Protein AF-A0A329MPU8-F1 (afdb_monomer)

Mean predicted aligned error: 10.67 Å

Radius of gyration: 15.72 Å; Cα contacts (8 Å, |Δi|>4): 122; chains: 1; bounding box: 36×35×54 Å

Sequence (103 aa):
MENEQHLNLEEEPEIIYIPDEEGNEEEFEVIARFEVEDGSDRKYMVLYPVEAEEEDELLAFRYEEDGDDLQLYTIDDEEEWNIVEETFNTLMAEMDGEEEEKA

InterPro domains:
  IPR009711 Uncharacterised protein family UPF0473 [MF_01448] (12-94)
  IPR009711 Uncharacterised protein family UPF0473 [PF06949] (21-93)
  IPR009711 Uncharacterised protein family UPF0473 [PTHR40066] (6-94)

Nearest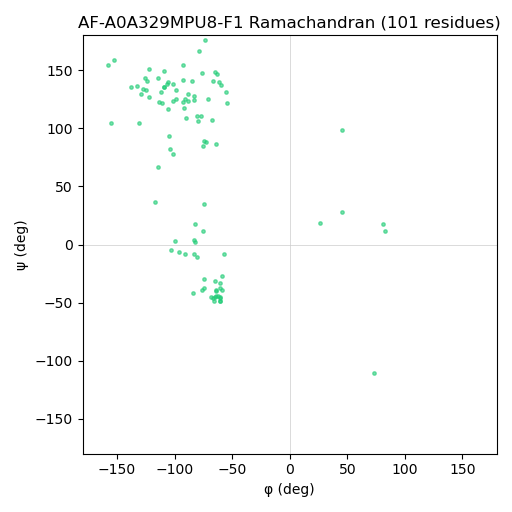 PDB structures (foldseek):
  2jtm-assembly1_A  TM=5.218E-01  e=1.949E+00  Saccharolobus solfataricus
  8a22-assembly1_Bz  TM=3.116E-01  e=3.435E+00  Polytomella magna
  1lc0-assembly1_A  TM=2.767E-01  e=8.037E+00  Rattus norvegicus

Organism: NCBI:txid450362

Structure (mmCIF, N/CA/C/O backbone):
data_AF-A0A329MPU8-F1
#
_entry.id   AF-A0A329MPU8-F1
#
loop_
_atom_site.group_PDB
_atom_site.id
_atom_site.type_symbol
_atom_site.label_atom_id
_atom_site.label_alt_id
_atom_site.label_comp_id
_atom_site.label_asym_id
_atom_site.label_entity_id
_atom_site.label_seq_id
_atom_site.pdbx_PDB_ins_code
_atom_site.Cartn_x
_atom_site.Cartn_y
_atom_site.Cartn_z
_atom_site.occupancy
_atom_site.B_iso_or_equiv
_atom_site.auth_seq_id
_atom_site.auth_comp_id
_atom_site.auth_asym_id
_atom_site.auth_atom_id
_atom_site.pdbx_PDB_model_num
ATOM 1 N N . MET A 1 1 ? -7.644 -22.556 -23.729 1.00 37.25 1 MET A N 1
ATOM 2 C CA . MET A 1 1 ? -6.316 -22.133 -23.259 1.00 37.25 1 MET A CA 1
ATOM 3 C C . MET A 1 1 ? -6.522 -21.913 -21.786 1.00 37.25 1 MET A C 1
ATOM 5 O O . MET A 1 1 ? -7.515 -21.284 -21.435 1.00 37.25 1 MET A O 1
ATOM 9 N N . GLU A 1 2 ? -5.801 -22.698 -20.997 1.00 36.34 2 GLU A N 1
ATOM 10 C CA . GLU A 1 2 ? -6.050 -22.886 -19.575 1.00 36.34 2 GLU A CA 1
ATOM 11 C C . GLU A 1 2 ? -5.869 -21.585 -18.802 1.00 36.34 2 GLU A C 1
ATOM 13 O O . GLU A 1 2 ? -5.126 -20.690 -19.188 1.00 36.34 2 GLU A O 1
ATOM 18 N N . ASN A 1 3 ? -6.691 -21.500 -17.771 1.00 42.59 3 ASN A N 1
ATOM 19 C CA . ASN A 1 3 ? -6.804 -20.442 -16.800 1.00 42.59 3 ASN A CA 1
ATOM 20 C C . ASN A 1 3 ? -5.660 -20.657 -15.801 1.00 42.59 3 ASN A C 1
ATOM 22 O O . ASN A 1 3 ? -5.715 -21.612 -15.029 1.00 42.59 3 ASN A O 1
ATOM 26 N N . GLU A 1 4 ? -4.623 -19.831 -15.855 1.00 42.62 4 GLU A N 1
ATOM 27 C CA . GLU A 1 4 ? -3.515 -19.847 -14.895 1.00 42.62 4 GLU A CA 1
ATOM 28 C C . GLU A 1 4 ? -3.554 -18.527 -14.122 1.00 42.62 4 GLU A C 1
ATOM 30 O O . GLU A 1 4 ? -2.698 -17.663 -14.263 1.00 42.62 4 GLU A O 1
ATOM 35 N N . GLN A 1 5 ? -4.619 -18.359 -13.331 1.00 42.09 5 GLN A N 1
ATOM 36 C CA . GLN A 1 5 ? -4.645 -17.431 -12.201 1.00 42.09 5 GLN A CA 1
ATOM 37 C C . GLN A 1 5 ? -3.600 -17.944 -11.200 1.00 42.09 5 GLN A C 1
ATOM 39 O O . GLN A 1 5 ? -3.896 -18.789 -10.352 1.00 42.09 5 GLN A O 1
ATOM 44 N N . HIS A 1 6 ? -2.349 -17.529 -11.391 1.00 36.88 6 HIS A N 1
ATOM 45 C CA . HIS A 1 6 ? -1.232 -17.883 -10.528 1.00 36.88 6 HIS A CA 1
ATOM 46 C C . HIS A 1 6 ? -1.355 -17.053 -9.247 1.00 36.88 6 HIS A C 1
ATOM 48 O O . HIS A 1 6 ? -0.802 -15.968 -9.128 1.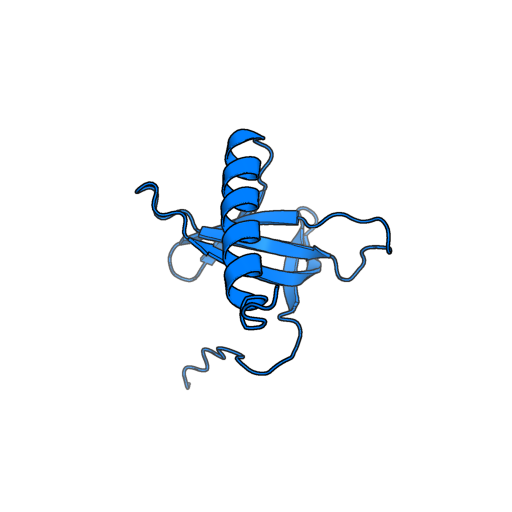00 36.88 6 HIS A O 1
ATOM 54 N N . LEU A 1 7 ? -2.145 -17.544 -8.293 1.00 39.00 7 LEU A N 1
ATOM 55 C CA . LEU A 1 7 ? -2.057 -17.095 -6.907 1.00 39.00 7 LEU A CA 1
ATOM 56 C C . LEU A 1 7 ? -0.760 -17.681 -6.334 1.00 39.00 7 LEU A C 1
ATOM 58 O O . LEU A 1 7 ? -0.760 -18.801 -5.822 1.00 39.00 7 LEU A O 1
ATOM 62 N N . ASN A 1 8 ? 0.345 -16.952 -6.507 1.00 40.72 8 ASN A N 1
ATOM 63 C CA . ASN A 1 8 ? 1.646 -17.276 -5.928 1.00 40.72 8 ASN A CA 1
ATOM 64 C C . ASN A 1 8 ? 1.545 -17.099 -4.404 1.00 40.72 8 ASN A C 1
ATOM 66 O O . ASN A 1 8 ? 1.424 -15.989 -3.898 1.00 40.72 8 ASN A O 1
ATOM 70 N N . LEU A 1 9 ? 1.520 -18.216 -3.679 1.00 41.94 9 LEU A N 1
ATOM 71 C CA . LEU A 1 9 ? 1.442 -18.295 -2.215 1.00 41.94 9 LEU A CA 1
ATOM 72 C C . LEU A 1 9 ? 2.705 -18.973 -1.650 1.00 41.94 9 LEU A C 1
ATOM 74 O O . LEU A 1 9 ? 2.637 -19.755 -0.704 1.00 41.94 9 LEU A O 1
ATOM 78 N N . GLU A 1 10 ? 3.861 -18.705 -2.257 1.00 38.94 10 GLU A N 1
ATOM 79 C CA . GLU A 1 10 ? 5.161 -19.251 -1.859 1.00 38.94 10 GLU A CA 1
ATOM 80 C C . GLU A 1 10 ? 6.158 -18.091 -1.771 1.00 38.94 10 GLU A C 1
ATOM 82 O O . GLU A 1 10 ? 6.519 -17.583 -2.816 1.00 38.94 10 GLU A O 1
ATOM 87 N N . GLU A 1 11 ? 6.506 -17.653 -0.550 1.00 46.88 11 GLU A N 1
ATOM 88 C CA . GLU A 1 11 ? 7.713 -16.930 -0.056 1.00 46.88 11 GLU A CA 1
ATOM 89 C C . GLU A 1 11 ? 8.570 -16.029 -0.995 1.00 46.88 11 GLU A C 1
ATOM 91 O O . GLU A 1 11 ? 9.710 -15.697 -0.665 1.00 46.88 11 GLU A O 1
ATOM 96 N N . GLU A 1 12 ? 8.055 -15.595 -2.138 1.00 54.19 12 GLU A N 1
ATOM 97 C CA . GLU A 1 12 ? 8.700 -14.737 -3.125 1.00 54.19 12 GLU A CA 1
ATOM 98 C C . GLU A 1 12 ? 8.027 -13.357 -3.079 1.00 54.19 12 GLU A C 1
ATOM 100 O O . GLU A 1 12 ? 6.795 -13.298 -3.022 1.00 54.19 12 GLU A O 1
ATOM 105 N N . PRO A 1 13 ? 8.796 -12.252 -3.092 1.00 62.06 13 PRO A N 1
ATOM 106 C CA . PRO A 1 13 ? 8.214 -10.917 -3.171 1.00 62.06 13 PRO A CA 1
ATOM 107 C C . PRO A 1 13 ? 7.296 -10.826 -4.399 1.00 62.06 13 PRO A C 1
ATOM 109 O O . PRO A 1 13 ? 7.726 -11.100 -5.523 1.00 62.06 13 PRO A O 1
ATOM 112 N N . GLU A 1 14 ? 6.015 -10.497 -4.192 1.00 78.12 14 GLU A N 1
ATOM 113 C CA . GLU A 1 14 ? 5.038 -10.353 -5.278 1.00 78.12 14 GLU A CA 1
ATOM 114 C C . GLU A 1 14 ? 5.334 -9.030 -5.999 1.00 78.12 14 GLU A C 1
ATOM 116 O O . GLU A 1 14 ? 4.830 -7.980 -5.620 1.00 78.12 14 GLU A O 1
ATOM 121 N N . ILE A 1 15 ? 6.209 -9.066 -7.011 1.00 82.62 15 ILE A N 1
ATOM 122 C CA . ILE A 1 15 ? 6.528 -7.891 -7.830 1.00 82.62 15 ILE A CA 1
ATOM 123 C C . ILE A 1 15 ? 5.468 -7.728 -8.922 1.00 82.62 15 ILE A C 1
ATOM 125 O O . ILE A 1 15 ? 5.238 -8.632 -9.730 1.00 82.62 15 ILE A O 1
ATOM 129 N N . ILE A 1 16 ? 4.847 -6.554 -8.962 1.00 81.81 16 ILE A N 1
ATOM 130 C CA . ILE A 1 16 ? 3.916 -6.124 -9.999 1.00 81.81 16 ILE A CA 1
ATOM 131 C C . ILE A 1 16 ? 4.550 -5.039 -10.870 1.00 81.81 16 ILE A C 1
ATOM 133 O O . ILE A 1 16 ? 5.367 -4.242 -10.413 1.00 81.81 16 ILE A O 1
ATOM 137 N N . TYR A 1 17 ? 4.145 -5.014 -12.138 1.00 83.50 17 TYR A N 1
ATOM 138 C CA . TYR A 1 17 ? 4.588 -4.033 -13.124 1.00 83.50 17 TYR A CA 1
ATOM 139 C C . TYR A 1 17 ? 3.456 -3.045 -13.366 1.00 83.50 17 TYR A C 1
ATOM 141 O O . TYR A 1 17 ? 2.382 -3.438 -13.833 1.00 83.50 17 TYR A O 1
ATOM 149 N N . ILE A 1 18 ? 3.682 -1.776 -13.037 1.00 81.88 18 ILE A N 1
ATOM 150 C CA . ILE A 1 18 ? 2.681 -0.720 -13.190 1.00 81.88 18 ILE A CA 1
ATOM 151 C C . ILE A 1 18 ? 3.183 0.256 -14.256 1.00 81.88 18 ILE A C 1
ATOM 153 O O . ILE A 1 18 ? 4.283 0.787 -14.113 1.00 81.88 18 ILE A O 1
ATOM 157 N N . PRO A 1 19 ? 2.420 0.494 -15.338 1.00 79.12 19 PRO A N 1
ATOM 158 C CA . PRO A 1 19 ? 2.783 1.510 -16.310 1.00 79.12 19 PRO A CA 1
ATOM 159 C C . PRO A 1 19 ? 2.580 2.909 -15.713 1.00 79.12 19 PRO A C 1
ATOM 161 O O . PRO A 1 19 ? 1.477 3.238 -15.271 1.00 79.12 19 PRO A O 1
ATOM 164 N N . ASP A 1 20 ? 3.624 3.733 -15.739 1.00 77.62 20 ASP A N 1
ATOM 165 C CA . ASP A 1 20 ? 3.559 5.139 -15.336 1.00 77.62 20 ASP A CA 1
ATOM 166 C C . ASP A 1 20 ? 2.821 6.007 -16.388 1.00 77.62 20 ASP A C 1
ATOM 168 O O . ASP A 1 20 ? 2.430 5.537 -17.464 1.00 77.62 20 ASP A O 1
ATOM 172 N N . GLU A 1 21 ? 2.629 7.299 -16.103 1.00 72.06 21 GLU A N 1
ATOM 173 C CA . GLU A 1 21 ? 2.045 8.274 -17.036 1.00 72.06 21 GLU A CA 1
ATOM 174 C C . GLU A 1 21 ? 2.827 8.420 -18.361 1.00 72.06 21 GLU A C 1
ATOM 176 O O . GLU A 1 21 ? 2.239 8.768 -19.392 1.00 72.06 21 GLU A O 1
ATOM 181 N N . GLU A 1 22 ? 4.134 8.147 -18.373 1.00 74.69 22 GLU A N 1
ATOM 182 C CA . GLU A 1 22 ? 4.972 8.100 -19.576 1.00 74.69 22 GLU A CA 1
ATOM 183 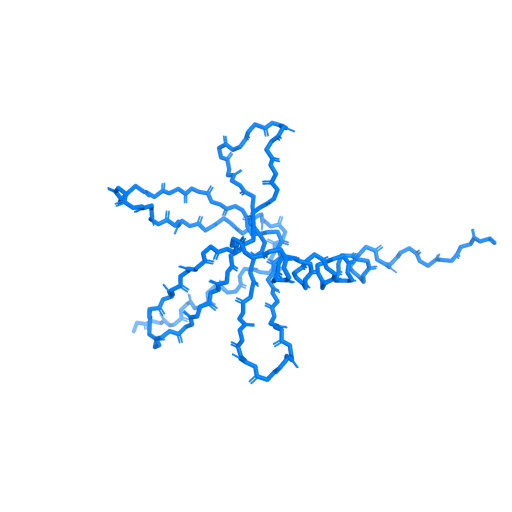C C . GLU A 1 22 ? 4.894 6.748 -20.318 1.00 74.69 22 GLU A C 1
ATOM 185 O O . GLU A 1 22 ? 5.361 6.637 -21.459 1.00 74.69 22 GLU A O 1
ATOM 190 N N . GLY A 1 23 ? 4.236 5.745 -19.727 1.00 72.88 23 GLY A N 1
ATOM 191 C CA . GLY A 1 23 ? 4.074 4.400 -20.275 1.00 72.88 23 GLY A CA 1
ATOM 192 C C . GLY A 1 23 ? 5.282 3.490 -20.052 1.00 72.88 23 GLY A C 1
ATOM 193 O O . GLY A 1 23 ? 5.411 2.491 -20.766 1.00 72.88 23 GLY A O 1
ATOM 194 N N . ASN A 1 24 ? 6.169 3.833 -19.114 1.00 79.69 24 ASN A N 1
ATOM 195 C CA . ASN A 1 24 ? 7.242 2.943 -18.681 1.00 79.69 24 ASN A CA 1
ATOM 196 C C . ASN A 1 24 ? 6.717 1.996 -17.604 1.00 79.69 24 ASN A C 1
ATOM 198 O O . ASN A 1 24 ? 5.929 2.394 -16.755 1.00 79.69 24 ASN A O 1
ATOM 202 N N . GLU A 1 25 ? 7.145 0.739 -17.651 1.00 81.25 25 GLU A N 1
ATOM 203 C CA . GLU A 1 25 ? 6.798 -0.253 -16.636 1.00 81.25 25 GLU A CA 1
ATOM 204 C C . GLU A 1 25 ? 7.724 -0.058 -15.430 1.00 81.25 25 GLU A C 1
ATOM 206 O O . GLU A 1 25 ? 8.921 -0.323 -15.536 1.00 81.25 25 GLU A O 1
ATOM 211 N N . GLU A 1 26 ? 7.177 0.414 -14.310 1.00 83.88 26 GLU A N 1
ATOM 212 C CA . GLU A 1 26 ? 7.881 0.462 -13.027 1.00 83.88 26 GLU A CA 1
ATOM 213 C C . GLU A 1 26 ? 7.594 -0.801 -12.205 1.00 83.88 26 GLU A C 1
ATOM 215 O O . GLU A 1 26 ? 6.478 -1.334 -12.206 1.00 83.88 26 GLU A O 1
ATOM 220 N N . GLU A 1 27 ? 8.628 -1.288 -11.519 1.00 87.25 27 GLU A N 1
ATOM 221 C CA . GLU A 1 27 ? 8.594 -2.499 -10.699 1.00 87.25 27 GLU A CA 1
ATOM 222 C C . GLU A 1 27 ? 8.264 -2.149 -9.245 1.00 87.25 27 GLU A C 1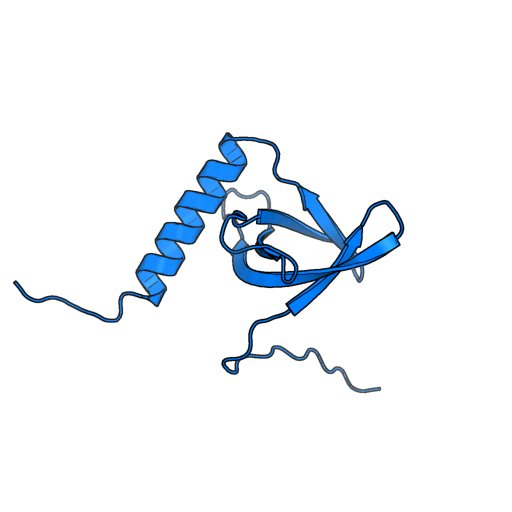
ATOM 224 O O . GLU A 1 27 ? 8.994 -1.398 -8.593 1.00 87.25 27 GLU A O 1
ATOM 229 N N . PHE A 1 28 ? 7.192 -2.737 -8.715 1.00 86.06 28 PHE A N 1
ATOM 230 C CA . PHE A 1 28 ? 6.748 -2.543 -7.336 1.00 86.06 28 PHE A CA 1
ATOM 231 C C . PHE A 1 28 ? 6.566 -3.875 -6.624 1.00 86.06 28 PHE A C 1
ATOM 233 O O . PHE A 1 28 ? 5.912 -4.772 -7.140 1.00 86.06 28 PHE A O 1
ATOM 240 N N . GLU A 1 29 ? 7.081 -3.990 -5.410 1.00 86.25 29 GLU A N 1
ATOM 241 C CA . GLU A 1 29 ? 6.887 -5.138 -4.534 1.00 86.25 29 GLU A CA 1
ATOM 242 C C . GLU A 1 29 ? 5.620 -4.966 -3.691 1.00 86.25 29 GLU A C 1
ATOM 244 O O . GLU A 1 29 ? 5.474 -3.985 -2.965 1.00 86.25 29 GLU A O 1
ATOM 249 N N . VAL A 1 30 ? 4.695 -5.922 -3.763 1.00 85.69 30 VAL A N 1
ATOM 250 C CA . VAL A 1 30 ? 3.481 -5.946 -2.944 1.00 85.69 30 VAL A CA 1
ATOM 251 C C . VAL A 1 30 ? 3.836 -6.405 -1.535 1.00 85.69 30 VAL A C 1
ATOM 253 O O . VAL A 1 30 ? 4.130 -7.576 -1.297 1.00 85.69 30 VAL A O 1
ATOM 256 N N . ILE A 1 31 ? 3.742 -5.478 -0.584 1.00 84.94 31 ILE A N 1
ATOM 257 C CA . ILE A 1 31 ? 3.953 -5.750 0.840 1.00 84.94 31 ILE A CA 1
ATOM 258 C C . ILE A 1 31 ? 2.668 -6.289 1.471 1.00 84.94 31 ILE A C 1
ATOM 260 O O . ILE A 1 31 ? 2.700 -7.232 2.258 1.00 84.94 31 ILE A O 1
ATOM 264 N N . ALA A 1 32 ? 1.522 -5.701 1.120 1.00 82.44 32 ALA A N 1
ATOM 265 C CA . ALA A 1 32 ? 0.218 -6.145 1.599 1.00 82.44 32 ALA A CA 1
ATOM 266 C C . ALA A 1 32 ? -0.914 -5.702 0.668 1.00 82.44 32 ALA A C 1
ATOM 268 O O . ALA A 1 32 ? -0.827 -4.679 -0.006 1.00 82.44 32 ALA A O 1
ATOM 269 N N . ARG A 1 33 ? -2.028 -6.439 0.687 1.00 84.31 33 ARG A N 1
ATOM 270 C CA . ARG A 1 33 ? -3.274 -6.072 0.001 1.00 84.31 33 ARG A CA 1
ATOM 271 C C . ARG A 1 33 ? -4.470 -6.360 0.895 1.00 84.31 33 ARG A C 1
ATOM 273 O O . ARG A 1 33 ? -4.536 -7.427 1.502 1.00 84.31 33 ARG A O 1
ATOM 280 N N . PHE A 1 34 ? -5.410 -5.428 0.966 1.00 85.00 34 PHE A N 1
ATOM 281 C CA . PHE A 1 34 ? -6.609 -5.558 1.788 1.00 85.00 34 PHE A CA 1
ATOM 282 C C . PHE A 1 34 ? -7.774 -4.749 1.219 1.00 85.00 34 PHE A C 1
ATOM 284 O O . PHE A 1 34 ? -7.602 -3.823 0.432 1.00 85.00 34 PHE A O 1
ATOM 291 N N . GLU A 1 35 ? -8.985 -5.119 1.607 1.00 82.56 35 GLU A N 1
ATOM 292 C CA . GLU A 1 35 ? -10.218 -4.414 1.264 1.00 82.56 35 GLU A CA 1
ATOM 293 C C . GLU A 1 35 ? -10.743 -3.679 2.496 1.00 82.56 35 GLU A C 1
ATOM 295 O O . GLU A 1 35 ? -10.696 -4.210 3.605 1.00 82.56 35 GLU A O 1
ATOM 300 N N . VAL A 1 36 ? -11.217 -2.444 2.322 1.00 72.94 36 VAL A N 1
ATOM 301 C CA . VAL A 1 36 ? -11.782 -1.678 3.438 1.00 72.94 36 VAL A CA 1
ATOM 302 C C . VAL A 1 36 ? -13.286 -1.927 3.505 1.00 72.94 36 VAL A C 1
ATOM 304 O O . VAL A 1 36 ? -14.040 -1.556 2.603 1.00 72.94 36 VAL A O 1
ATOM 307 N N . GLU A 1 37 ? -13.737 -2.510 4.616 1.00 67.38 37 GLU A N 1
ATOM 308 C CA . GLU A 1 37 ? -15.142 -2.845 4.894 1.00 67.38 37 GLU A CA 1
ATOM 309 C C . GLU A 1 37 ? -16.023 -1.619 5.255 1.00 67.38 37 GLU A C 1
ATOM 311 O O . GLU A 1 37 ? -16.959 -1.720 6.046 1.00 67.38 37 GLU A O 1
ATOM 316 N N . ASP A 1 38 ? -15.781 -0.442 4.666 1.00 65.19 38 ASP A N 1
ATOM 317 C CA . ASP A 1 38 ? -16.603 0.771 4.880 1.00 65.19 38 ASP A CA 1
ATOM 318 C C . ASP A 1 38 ? -17.873 0.796 3.990 1.00 65.19 38 ASP A C 1
ATOM 320 O O . ASP A 1 38 ? -18.652 1.746 3.972 1.00 65.19 38 ASP A O 1
ATOM 324 N N . GLY A 1 39 ? -18.115 -0.275 3.223 1.00 60.62 39 GLY A N 1
ATOM 325 C CA . GLY A 1 39 ? -19.235 -0.383 2.278 1.00 60.62 39 GLY A CA 1
ATOM 326 C C . GLY A 1 39 ? -18.978 0.269 0.916 1.00 60.62 39 GLY A C 1
ATOM 327 O O . GLY A 1 39 ? -19.912 0.421 0.130 1.00 60.62 39 GLY A O 1
ATOM 328 N N . SER A 1 40 ? -17.726 0.648 0.644 1.00 64.25 40 SER A N 1
ATOM 329 C CA . SER A 1 40 ? -17.300 1.237 -0.630 1.00 64.25 40 SER A CA 1
ATOM 330 C C . SER A 1 40 ? -16.622 0.242 -1.587 1.00 64.25 40 SER A C 1
ATOM 332 O O . SER A 1 40 ? -16.175 0.680 -2.640 1.00 64.25 40 SER A O 1
ATOM 334 N N . ASP A 1 41 ? -16.523 -1.054 -1.241 1.00 68.62 41 ASP A N 1
ATOM 335 C CA . ASP A 1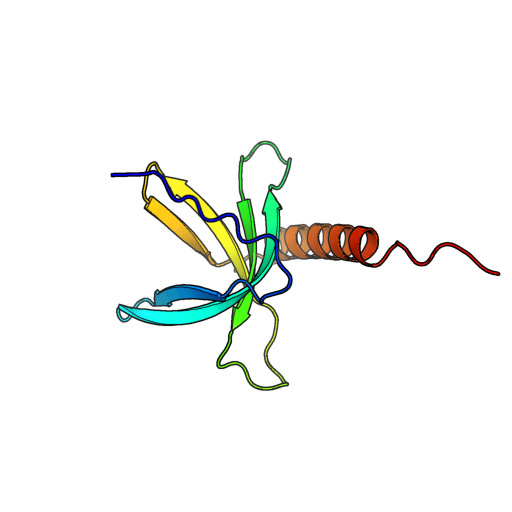 41 ? -15.820 -2.103 -2.021 1.00 68.62 41 ASP A CA 1
ATOM 336 C C . ASP A 1 41 ? -14.426 -1.653 -2.529 1.00 68.62 41 ASP A C 1
ATOM 338 O O . ASP A 1 41 ? -13.936 -2.100 -3.567 1.00 68.62 41 ASP A O 1
ATOM 342 N N . ARG A 1 42 ? -13.779 -0.730 -1.800 1.00 78.44 42 ARG A N 1
ATOM 343 C CA . ARG A 1 42 ? -12.483 -0.160 -2.174 1.00 78.44 42 ARG A CA 1
ATOM 344 C C . ARG A 1 42 ? -11.389 -1.101 -1.717 1.00 78.44 42 ARG A C 1
ATOM 346 O O . ARG A 1 42 ? -11.320 -1.460 -0.538 1.00 78.44 42 ARG A O 1
ATOM 353 N N . LYS A 1 43 ? -10.517 -1.458 -2.648 1.00 85.19 43 LYS A N 1
ATOM 354 C CA . LYS A 1 43 ? -9.374 -2.318 -2.382 1.00 85.19 43 LYS A CA 1
ATOM 355 C C . LYS A 1 43 ? -8.108 -1.483 -2.365 1.00 85.19 43 LYS A C 1
ATOM 357 O O . LYS A 1 43 ? -7.946 -0.573 -3.173 1.00 85.19 43 LYS A O 1
ATOM 362 N N . TYR A 1 44 ? -7.229 -1.794 -1.433 1.00 86.88 44 TYR A N 1
ATOM 363 C C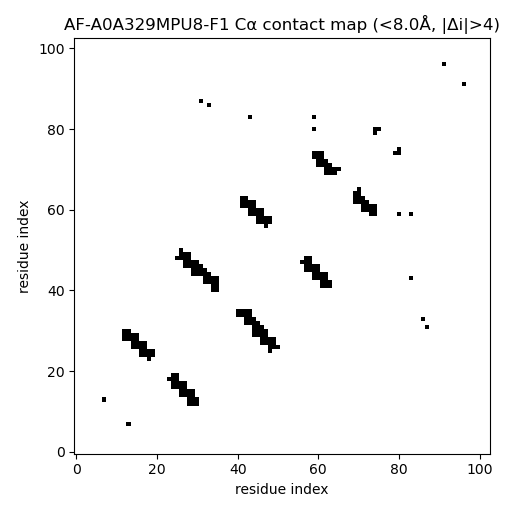A . TYR A 1 44 ? -5.996 -1.075 -1.173 1.00 86.88 44 TYR A CA 1
ATOM 364 C C . TYR A 1 44 ? -4.828 -2.056 -1.229 1.00 86.88 44 TYR A C 1
ATOM 366 O O . TYR A 1 44 ? -4.941 -3.219 -0.830 1.00 86.88 44 TYR A O 1
ATOM 374 N N . MET A 1 45 ? -3.706 -1.594 -1.761 1.00 86.50 45 MET A N 1
ATOM 375 C CA . MET A 1 45 ? -2.448 -2.324 -1.787 1.00 86.50 45 MET A CA 1
ATOM 376 C C . MET A 1 45 ? -1.320 -1.412 -1.330 1.00 86.50 45 MET A C 1
ATOM 378 O O . MET A 1 45 ? -1.253 -0.249 -1.722 1.00 86.50 45 MET A O 1
ATOM 382 N N . VAL A 1 46 ? -0.456 -1.954 -0.483 1.00 86.12 46 VAL A N 1
ATOM 383 C CA . VAL A 1 46 ? 0.775 -1.322 -0.027 1.00 86.12 46 VAL A CA 1
ATOM 384 C C . VAL A 1 46 ? 1.912 -1.936 -0.823 1.00 86.12 46 VAL A C 1
ATOM 386 O O . VAL A 1 46 ? 2.081 -3.157 -0.845 1.00 86.12 46 VAL A O 1
ATOM 389 N N . LEU A 1 47 ? 2.657 -1.070 -1.486 1.00 85.69 47 LEU A N 1
ATOM 390 C CA . LEU A 1 47 ? 3.711 -1.373 -2.427 1.00 85.69 47 LEU A CA 1
ATOM 391 C C . LEU A 1 47 ? 5.019 -0.730 -1.968 1.00 85.69 47 LEU A C 1
ATOM 393 O O . LEU A 1 47 ? 5.016 0.340 -1.359 1.00 85.69 47 LEU A O 1
ATOM 397 N N . TYR A 1 48 ? 6.138 -1.345 -2.316 1.00 85.94 48 TYR A N 1
ATOM 398 C CA . TYR A 1 48 ? 7.465 -0.763 -2.173 1.00 85.94 48 TYR A CA 1
ATOM 399 C C . TYR A 1 48 ? 8.141 -0.721 -3.547 1.00 85.94 48 TYR A C 1
ATOM 401 O O . TYR A 1 48 ? 8.168 -1.750 -4.222 1.00 85.94 48 TYR A O 1
ATOM 409 N N . PRO A 1 49 ? 8.646 0.431 -4.019 1.00 85.62 49 PRO A N 1
ATOM 410 C CA . PRO A 1 49 ? 9.333 0.480 -5.306 1.00 85.62 49 PRO A CA 1
ATOM 411 C C . PRO A 1 49 ? 10.552 -0.451 -5.291 1.00 85.62 49 PRO A C 1
ATOM 413 O O . PRO A 1 49 ? 11.303 -0.492 -4.324 1.00 85.62 49 PRO A O 1
ATOM 416 N N . VAL A 1 50 ? 10.790 -1.208 -6.359 1.00 82.88 50 VAL A N 1
ATOM 417 C CA . VAL A 1 50 ? 11.994 -2.061 -6.428 1.00 82.88 50 VAL A CA 1
ATOM 418 C C . VAL A 1 50 ? 13.245 -1.215 -6.678 1.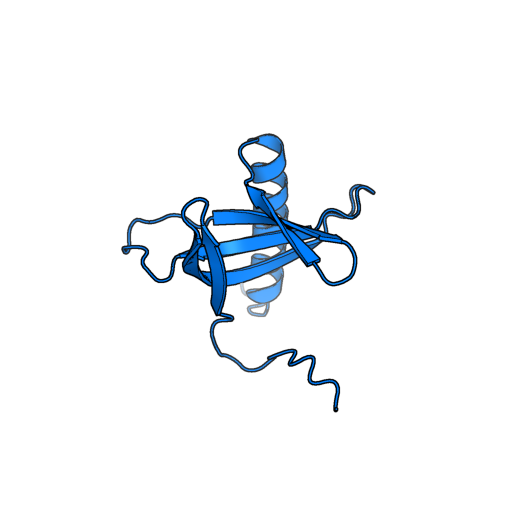00 82.88 50 VAL A C 1
ATOM 420 O O . VAL A 1 50 ? 14.334 -1.557 -6.221 1.00 82.88 50 VAL A O 1
ATOM 423 N N . GLU A 1 51 ? 13.091 -0.086 -7.375 1.00 78.62 51 GLU A N 1
ATOM 424 C CA . GLU A 1 51 ? 14.161 0.897 -7.581 1.00 78.62 51 GLU A CA 1
ATOM 425 C C . GLU A 1 51 ? 14.341 1.870 -6.402 1.00 78.62 51 GLU A C 1
ATOM 427 O O . GLU A 1 51 ? 15.198 2.751 -6.480 1.00 78.62 51 GLU A O 1
ATOM 432 N N . ALA A 1 52 ? 13.577 1.718 -5.313 1.00 71.56 52 ALA A N 1
ATOM 433 C CA . ALA A 1 52 ? 13.716 2.574 -4.140 1.00 71.56 52 ALA A CA 1
ATOM 434 C C . ALA A 1 52 ? 15.071 2.369 -3.436 1.00 71.56 52 ALA A C 1
ATOM 436 O O . ALA A 1 52 ? 15.586 1.255 -3.303 1.00 71.56 52 ALA A O 1
ATOM 437 N N . GLU A 1 53 ? 15.661 3.466 -2.972 1.00 72.31 53 GLU A N 1
ATOM 438 C CA . GLU A 1 53 ? 16.829 3.474 -2.100 1.00 72.31 53 GLU A CA 1
ATOM 439 C C . GLU A 1 53 ? 16.406 3.179 -0.643 1.00 72.31 53 GLU A C 1
ATOM 441 O O . GLU A 1 53 ? 15.231 3.242 -0.287 1.00 72.31 53 GLU A O 1
ATOM 446 N N . GLU A 1 54 ? 17.360 2.879 0.253 1.00 58.62 54 GLU A N 1
ATOM 447 C CA . GLU A 1 54 ? 17.077 2.542 1.672 1.00 58.62 54 GLU A CA 1
ATOM 448 C C . GLU A 1 54 ? 16.300 3.634 2.453 1.00 58.62 54 GLU A C 1
ATOM 450 O O . GLU A 1 54 ? 15.912 3.407 3.599 1.00 58.62 54 GLU A O 1
ATOM 455 N N . GLU A 1 55 ? 16.100 4.820 1.871 1.00 63.91 55 GLU A N 1
ATOM 456 C CA . GLU A 1 55 ? 15.370 5.949 2.462 1.00 63.91 55 GLU A CA 1
ATOM 457 C C . GLU A 1 55 ? 13.948 6.132 1.905 1.00 63.91 55 GLU A C 1
ATOM 459 O O . GLU A 1 55 ? 13.226 6.999 2.396 1.00 63.91 55 GLU A O 1
ATOM 464 N N . ASP A 1 56 ? 13.539 5.352 0.904 1.00 73.81 56 ASP A N 1
ATOM 465 C CA . ASP A 1 56 ? 12.215 5.480 0.299 1.00 73.81 56 ASP A CA 1
ATOM 466 C C . ASP A 1 56 ? 11.109 4.873 1.173 1.00 73.81 56 ASP A C 1
ATOM 468 O O . ASP A 1 56 ? 11.300 3.902 1.912 1.00 73.81 56 ASP A O 1
ATOM 472 N N . GLU A 1 57 ? 9.928 5.479 1.089 1.00 76.31 57 GLU A N 1
ATOM 473 C CA . GLU A 1 57 ? 8.762 5.147 1.904 1.00 76.31 57 GLU A CA 1
ATOM 474 C C . GLU A 1 57 ? 7.861 4.120 1.195 1.00 76.31 57 GLU A C 1
ATOM 476 O O . GLU A 1 57 ? 7.836 4.018 -0.033 1.00 76.31 57 GLU A O 1
ATOM 481 N N . LEU A 1 58 ? 7.090 3.354 1.977 1.00 82.69 58 LEU A N 1
ATOM 482 C CA . LEU A 1 58 ? 6.024 2.510 1.431 1.00 82.69 58 LEU A CA 1
ATOM 483 C C . LEU A 1 58 ? 4.982 3.390 0.733 1.00 82.69 58 LEU A C 1
ATOM 485 O O . LEU A 1 58 ? 4.601 4.436 1.254 1.00 82.69 58 LEU A O 1
ATOM 489 N N . LEU A 1 59 ? 4.477 2.936 -0.409 1.00 85.44 59 LEU A N 1
ATOM 490 C CA . LEU A 1 59 ? 3.431 3.607 -1.173 1.00 85.44 59 LEU A CA 1
ATOM 491 C C . LEU A 1 59 ? 2.134 2.816 -1.069 1.00 85.44 59 LEU A C 1
ATOM 493 O O . LEU A 1 59 ? 2.127 1.602 -1.240 1.00 85.44 59 LEU A O 1
ATOM 497 N N . ALA A 1 60 ? 1.014 3.491 -0.844 1.00 85.62 60 ALA A N 1
ATOM 498 C CA . ALA A 1 60 ? -0.294 2.853 -0.858 1.00 85.62 60 ALA A CA 1
ATOM 499 C C . ALA A 1 60 ? -1.121 3.330 -2.048 1.00 85.62 60 ALA A C 1
ATOM 501 O O . ALA A 1 60 ? -1.266 4.528 -2.296 1.00 85.62 60 ALA A O 1
ATOM 502 N N . PHE A 1 61 ? -1.697 2.367 -2.759 1.00 86.81 61 PHE A N 1
ATOM 503 C CA . PHE A 1 61 ? -2.557 2.594 -3.907 1.00 86.81 61 PHE A CA 1
ATOM 504 C C . PHE A 1 61 ? -3.905 1.927 -3.691 1.00 86.81 61 PHE A C 1
ATOM 506 O O . PHE A 1 61 ? -4.003 0.801 -3.200 1.00 86.81 61 PHE A O 1
ATOM 513 N N . ARG A 1 62 ? -4.965 2.612 -4.106 1.00 86.94 62 ARG A N 1
ATOM 514 C CA . ARG A 1 62 ? -6.293 2.022 -4.213 1.00 86.94 62 ARG A CA 1
ATOM 515 C C . ARG A 1 62 ? -6.434 1.396 -5.592 1.00 86.94 62 ARG A C 1
ATOM 517 O O . ARG A 1 62 ? -6.203 2.073 -6.588 1.00 86.94 62 ARG A O 1
ATOM 524 N N . TYR A 1 63 ? -6.864 0.146 -5.666 1.00 83.50 63 TYR A N 1
ATOM 525 C CA . TYR A 1 63 ? -7.166 -0.512 -6.931 1.00 83.50 63 TYR A CA 1
ATOM 526 C C . TYR A 1 63 ? -8.652 -0.841 -7.055 1.00 83.50 63 TYR A C 1
ATOM 528 O O . TYR A 1 63 ? -9.319 -1.19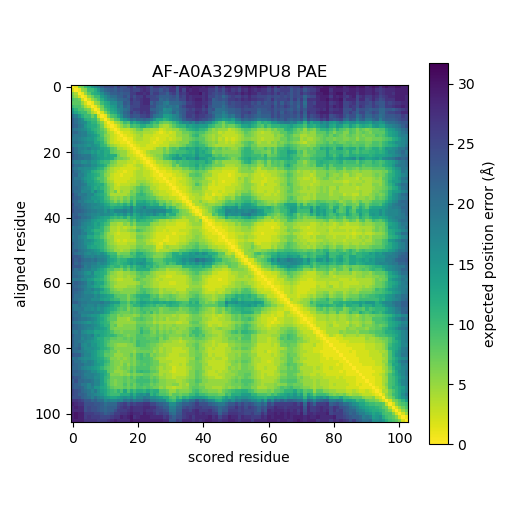5 -6.082 1.00 83.50 63 TYR A O 1
ATOM 536 N N . GLU A 1 64 ? -9.173 -0.714 -8.270 1.00 82.19 64 GLU A N 1
ATOM 537 C CA . GLU A 1 64 ? -10.530 -1.103 -8.640 1.00 82.19 64 GLU A CA 1
ATOM 538 C C . GLU A 1 64 ? -10.454 -2.065 -9.830 1.00 82.19 64 GLU A C 1
ATOM 540 O O . GLU A 1 64 ? -9.726 -1.825 -10.794 1.00 82.19 64 GLU A O 1
ATOM 545 N N . GLU A 1 65 ? -11.185 -3.176 -9.752 1.00 74.81 65 GLU A N 1
ATOM 546 C CA . GLU A 1 65 ? -11.330 -4.115 -10.867 1.00 74.81 65 GLU A CA 1
ATOM 547 C C . GLU A 1 65 ? -12.545 -3.700 -11.706 1.00 74.81 65 GLU A C 1
ATOM 549 O O . GLU A 1 65 ? -13.689 -3.857 -11.273 1.00 74.81 65 GLU A O 1
ATOM 554 N N . ASP A 1 66 ? -12.305 -3.185 -12.913 1.00 74.75 66 ASP A N 1
ATOM 555 C CA . ASP A 1 66 ? -13.341 -2.900 -13.910 1.00 74.75 66 ASP A CA 1
ATOM 556 C C . ASP A 1 66 ? -13.307 -3.989 -14.995 1.00 74.75 66 ASP A C 1
ATOM 558 O O . ASP A 1 66 ? -12.702 -3.863 -16.057 1.00 74.75 66 ASP A O 1
ATOM 562 N N . GLY A 1 67 ? -13.943 -5.127 -14.705 1.00 75.81 67 GLY A N 1
ATOM 563 C CA . GLY A 1 67 ? -13.983 -6.265 -15.627 1.00 75.81 67 GLY A CA 1
ATOM 564 C C . GLY A 1 67 ? -12.646 -7.007 -15.718 1.00 75.81 67 GLY A C 1
ATOM 565 O O . GLY A 1 67 ? -12.287 -7.712 -14.782 1.00 75.81 67 GLY A O 1
ATOM 566 N N . ASP A 1 68 ? -11.968 -6.902 -16.864 1.00 70.81 68 ASP A N 1
ATOM 567 C CA . ASP A 1 68 ? -10.619 -7.453 -17.093 1.00 70.81 68 ASP A CA 1
ATOM 568 C C . ASP A 1 68 ? -9.519 -6.390 -16.875 1.00 70.81 68 ASP A C 1
ATOM 570 O O . ASP A 1 68 ? -8.332 -6.714 -16.916 1.00 70.81 68 ASP A O 1
ATOM 574 N N . ASP A 1 69 ? -9.900 -5.128 -16.654 1.00 67.56 69 ASP A N 1
ATOM 575 C CA . ASP A 1 69 ? -8.982 -4.012 -16.453 1.00 67.56 69 ASP A CA 1
ATOM 576 C C . ASP A 1 69 ? -8.820 -3.712 -14.953 1.00 67.56 69 ASP A C 1
ATOM 578 O O . ASP A 1 69 ? -9.793 -3.589 -14.206 1.00 67.56 69 ASP A O 1
ATOM 582 N N . LEU A 1 70 ? -7.572 -3.557 -14.509 1.00 69.69 70 LEU A N 1
ATOM 583 C CA . LEU A 1 70 ? -7.236 -3.099 -13.162 1.00 69.69 70 LEU A CA 1
ATOM 584 C C . LEU A 1 70 ? -6.912 -1.602 -13.225 1.00 69.69 70 LEU A C 1
ATOM 586 O O . LEU A 1 70 ? -6.080 -1.172 -14.025 1.00 69.69 70 LEU A O 1
ATOM 590 N N . GLN A 1 71 ? -7.592 -0.792 -12.419 1.00 80.31 71 GLN A N 1
ATOM 591 C CA . GLN A 1 71 ? -7.361 0.649 -12.329 1.00 80.31 71 GLN A CA 1
ATOM 592 C C . GLN A 1 71 ? -6.744 0.985 -10.978 1.00 80.31 71 GLN A C 1
ATOM 594 O O . GLN A 1 71 ? -7.334 0.695 -9.941 1.00 80.31 71 GLN A O 1
ATOM 599 N N . LEU A 1 72 ? -5.562 1.597 -11.002 1.00 81.31 72 LEU A N 1
ATOM 600 C CA . LEU A 1 72 ? -4.823 2.023 -9.817 1.00 81.31 72 LEU A CA 1
ATOM 601 C C . LEU A 1 72 ? -5.000 3.526 -9.605 1.00 81.31 72 LEU A C 1
ATOM 603 O O . LEU A 1 72 ? -4.948 4.312 -10.550 1.00 81.31 72 LEU A O 1
ATOM 607 N N . TYR A 1 73 ? -5.198 3.916 -8.352 1.00 83.88 73 TYR A N 1
ATOM 608 C CA . TYR A 1 73 ? -5.391 5.289 -7.911 1.00 83.88 73 TYR A CA 1
ATOM 609 C C . TYR A 1 73 ? -4.430 5.583 -6.761 1.00 83.88 73 TYR A C 1
ATOM 611 O O . TYR A 1 73 ? -4.373 4.827 -5.788 1.00 83.88 73 TYR A O 1
ATOM 619 N N . THR A 1 74 ? -3.688 6.685 -6.868 1.00 83.50 74 THR A N 1
ATOM 620 C CA . THR A 1 74 ? -2.858 7.199 -5.774 1.00 83.50 74 THR A CA 1
ATOM 621 C C . THR A 1 74 ? -3.733 7.640 -4.608 1.00 83.50 74 THR A C 1
ATOM 623 O O . THR A 1 74 ? -4.867 8.095 -4.794 1.00 83.50 74 THR A O 1
ATOM 626 N N . ILE A 1 75 ? -3.201 7.502 -3.395 1.00 83.81 75 ILE A N 1
ATOM 627 C CA . ILE A 1 75 ? -3.847 7.976 -2.175 1.00 83.81 75 ILE A CA 1
ATOM 628 C C . ILE A 1 75 ? -3.125 9.243 -1.730 1.00 83.81 75 ILE A C 1
ATOM 630 O O . ILE A 1 75 ? -2.119 9.189 -1.033 1.00 83.81 75 ILE A O 1
ATOM 634 N N . ASP A 1 76 ? -3.640 10.389 -2.158 1.00 77.25 76 ASP A N 1
ATOM 635 C CA . ASP A 1 76 ? -3.123 11.705 -1.762 1.00 77.25 76 ASP A CA 1
ATOM 636 C C . ASP A 1 76 ? -3.826 12.264 -0.508 1.00 77.25 76 ASP A C 1
ATOM 638 O O . ASP A 1 76 ? -3.438 13.306 0.024 1.00 77.25 76 ASP A O 1
ATOM 642 N N . ASP A 1 77 ? -4.894 11.604 -0.052 1.00 84.50 77 ASP A N 1
ATOM 643 C CA . ASP A 1 77 ? -5.704 12.043 1.080 1.00 84.50 77 ASP A CA 1
ATOM 644 C C . ASP A 1 77 ? -5.192 11.449 2.404 1.00 84.50 77 ASP A C 1
ATOM 646 O O . ASP A 1 77 ? -5.076 10.230 2.550 1.00 84.50 77 ASP A O 1
ATOM 650 N N . GLU A 1 78 ? -4.907 12.313 3.386 1.00 85.25 78 GLU A N 1
ATOM 651 C CA . GLU A 1 78 ? -4.418 11.897 4.709 1.00 85.25 78 GLU A CA 1
ATOM 652 C C . GLU A 1 78 ? -5.419 10.989 5.448 1.00 85.25 78 GLU A C 1
ATOM 654 O O . GLU A 1 78 ? -5.001 10.112 6.201 1.00 85.25 78 GLU A O 1
ATOM 659 N N . GLU A 1 79 ? -6.732 11.174 5.277 1.00 85.50 79 GLU A N 1
ATOM 660 C CA . GLU A 1 79 ? -7.750 10.335 5.924 1.00 85.50 79 GLU A CA 1
ATOM 661 C C . GLU A 1 79 ? -7.724 8.916 5.348 1.00 85.50 79 GLU A C 1
ATOM 663 O O . GLU A 1 79 ? -7.696 7.948 6.109 1.00 85.50 79 GLU A O 1
ATOM 668 N N . GLU A 1 80 ? -7.648 8.783 4.019 1.00 82.44 80 GLU A N 1
ATOM 669 C CA . GLU A 1 80 ? -7.499 7.474 3.370 1.00 82.44 80 GLU A CA 1
ATOM 670 C C . GLU A 1 80 ? -6.170 6.808 3.745 1.00 82.44 80 GLU A C 1
ATOM 672 O O . GLU A 1 80 ? -6.153 5.607 4.022 1.00 82.44 80 GLU A O 1
ATOM 677 N N . TRP A 1 81 ? -5.079 7.576 3.839 1.00 85.19 81 TRP A N 1
ATOM 678 C CA . TRP A 1 81 ? -3.790 7.051 4.293 1.00 85.19 81 TRP A CA 1
ATOM 679 C C . TRP A 1 81 ? -3.861 6.487 5.713 1.00 85.19 81 TRP A C 1
ATOM 681 O O . TRP A 1 81 ? -3.403 5.374 5.954 1.00 85.19 81 TRP A O 1
ATOM 691 N N . ASN A 1 82 ? -4.487 7.210 6.648 1.00 86.81 82 ASN A N 1
ATOM 692 C CA . ASN A 1 82 ? -4.650 6.738 8.025 1.00 86.81 82 ASN A CA 1
ATOM 693 C C . ASN A 1 82 ? -5.422 5.411 8.089 1.00 86.81 82 ASN A C 1
ATOM 695 O O . ASN A 1 82 ? -5.055 4.531 8.862 1.00 86.81 82 ASN A O 1
ATOM 699 N N . ILE A 1 83 ? -6.459 5.235 7.262 1.00 84.12 83 ILE A N 1
ATOM 700 C CA . ILE A 1 83 ? -7.233 3.983 7.209 1.00 84.12 83 ILE A CA 1
ATOM 701 C C . ILE A 1 83 ? -6.359 2.828 6.716 1.00 84.12 83 ILE A C 1
ATOM 703 O O . ILE A 1 83 ? -6.385 1.734 7.289 1.00 84.12 83 ILE A O 1
ATOM 707 N N . VAL A 1 84 ? -5.586 3.068 5.654 1.00 84.19 84 VAL A N 1
ATOM 708 C CA . VAL A 1 84 ? -4.646 2.086 5.112 1.00 84.19 84 VAL A CA 1
ATOM 709 C C . VAL A 1 84 ? -3.607 1.722 6.163 1.00 84.19 84 VAL A C 1
ATOM 711 O O . VAL A 1 84 ? -3.386 0.541 6.409 1.00 84.19 84 VAL A O 1
ATOM 714 N N . GLU A 1 85 ? -3.008 2.714 6.812 1.00 84.69 85 GLU A N 1
ATOM 715 C CA . GLU A 1 85 ? -1.972 2.525 7.821 1.00 84.69 85 GLU A CA 1
ATOM 716 C C . GLU A 1 85 ? -2.503 1.786 9.061 1.00 84.69 85 GLU A C 1
ATOM 718 O O . GLU A 1 85 ? -1.855 0.854 9.537 1.00 84.69 85 GLU A O 1
ATOM 723 N N . GLU A 1 86 ? -3.687 2.132 9.577 1.00 86.19 86 GLU A N 1
ATOM 724 C CA . GLU A 1 86 ? -4.308 1.412 10.699 1.00 86.19 86 GLU A CA 1
ATOM 725 C C . GLU A 1 86 ? -4.616 -0.046 10.337 1.00 86.19 86 GLU A C 1
ATOM 727 O O . GLU A 1 86 ? -4.335 -0.959 11.124 1.00 86.19 86 GLU A O 1
ATOM 732 N N . THR A 1 87 ? -5.165 -0.281 9.142 1.00 84.81 87 THR A N 1
ATOM 733 C CA . THR A 1 87 ? -5.494 -1.633 8.667 1.00 84.81 87 THR A CA 1
ATOM 734 C C . THR A 1 87 ? -4.224 -2.449 8.453 1.00 84.81 87 THR A C 1
ATOM 736 O O . THR A 1 87 ? -4.127 -3.577 8.929 1.00 84.81 87 THR A O 1
ATOM 739 N N . PHE A 1 88 ? -3.217 -1.861 7.807 1.00 84.56 88 PHE A N 1
ATOM 740 C CA . PHE A 1 88 ? -1.919 -2.480 7.571 1.00 84.56 88 PHE A CA 1
ATOM 741 C C . PHE A 1 88 ? -1.209 -2.825 8.880 1.00 84.56 88 PHE A C 1
ATOM 743 O O . PHE A 1 88 ? -0.789 -3.963 9.054 1.00 84.56 88 PHE A O 1
ATOM 750 N N . ASN A 1 89 ? -1.124 -1.890 9.832 1.00 83.25 89 ASN A N 1
ATOM 751 C CA . ASN A 1 89 ? -0.518 -2.155 11.137 1.00 83.25 89 ASN A CA 1
ATOM 752 C C . ASN A 1 89 ? -1.254 -3.263 11.897 1.00 83.25 89 ASN A C 1
ATOM 754 O O . ASN A 1 89 ? -0.611 -4.074 12.559 1.00 83.25 89 ASN A O 1
ATOM 758 N N . THR A 1 90 ? -2.584 -3.320 11.793 1.00 85.44 90 THR A N 1
ATOM 759 C CA . THR A 1 90 ? -3.383 -4.39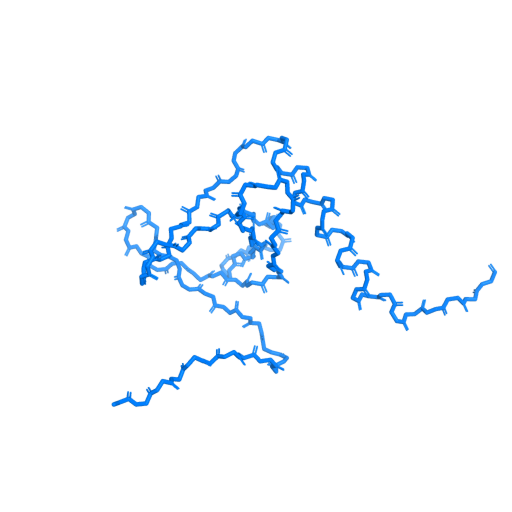5 12.399 1.00 85.44 90 THR A CA 1
ATOM 760 C C . THR A 1 90 ? -3.068 -5.740 11.747 1.00 85.44 90 THR A C 1
ATOM 762 O O . THR A 1 90 ? -2.748 -6.688 12.456 1.00 85.44 90 THR A O 1
ATOM 765 N N . LEU A 1 91 ? -3.065 -5.810 10.412 1.00 82.94 91 LEU A N 1
ATOM 766 C CA . LEU A 1 91 ? -2.736 -7.025 9.660 1.00 82.94 91 LEU A CA 1
ATOM 767 C C . LEU A 1 91 ? -1.310 -7.504 9.943 1.00 82.94 91 LEU A C 1
ATOM 769 O O . LEU A 1 91 ? -1.105 -8.684 10.206 1.00 82.94 91 LEU A O 1
ATOM 773 N N . MET A 1 92 ? -0.330 -6.599 9.944 1.00 80.06 92 MET A N 1
ATOM 774 C CA . MET A 1 92 ? 1.058 -6.930 10.270 1.00 80.06 92 MET A CA 1
ATOM 775 C C . MET A 1 92 ? 1.190 -7.396 11.719 1.00 80.06 92 MET A C 1
ATOM 777 O O . MET A 1 92 ? 1.891 -8.367 11.975 1.00 80.06 92 MET A O 1
ATOM 781 N N . ALA A 1 93 ? 0.481 -6.772 12.662 1.00 81.88 93 ALA A N 1
ATOM 782 C CA . ALA A 1 93 ? 0.450 -7.232 14.048 1.00 81.88 93 ALA A CA 1
ATOM 783 C C . ALA A 1 93 ? -0.209 -8.616 14.200 1.00 81.88 93 ALA A C 1
ATOM 785 O O . ALA A 1 93 ? 0.183 -9.379 15.080 1.00 81.88 93 ALA A O 1
ATOM 786 N N . GLU A 1 94 ? -1.186 -8.960 13.357 1.00 76.56 94 GLU A N 1
ATOM 787 C CA . GLU A 1 94 ? -1.781 -10.301 13.309 1.00 76.56 94 GLU A CA 1
ATOM 788 C C . GLU A 1 94 ? -0.852 -11.332 12.646 1.00 76.56 94 GLU A C 1
ATOM 790 O O . GLU A 1 94 ? -0.785 -12.469 13.108 1.00 76.56 94 GLU A O 1
ATOM 795 N N . MET A 1 95 ? -0.113 -10.947 11.600 1.00 65.81 95 MET A N 1
ATOM 796 C CA . MET A 1 95 ? 0.819 -11.823 10.873 1.00 65.81 95 MET A CA 1
ATOM 797 C C . MET A 1 95 ? 2.127 -12.073 11.637 1.00 65.81 95 MET A C 1
ATOM 799 O O . MET A 1 95 ? 2.624 -13.196 11.642 1.00 65.81 95 MET A O 1
ATOM 803 N N . ASP A 1 96 ? 2.666 -11.057 12.311 1.00 63.47 96 ASP A N 1
ATOM 804 C CA . ASP A 1 96 ? 3.845 -11.155 13.188 1.00 63.47 96 ASP A CA 1
ATOM 805 C C . ASP A 1 96 ? 3.473 -11.714 14.584 1.00 63.47 96 ASP A C 1
ATOM 807 O O . ASP A 1 96 ? 4.321 -12.109 15.382 1.00 63.47 96 ASP A O 1
ATOM 811 N N . GLY A 1 97 ? 2.171 -11.806 14.874 1.00 54.09 97 GLY A N 1
ATOM 812 C CA . GLY A 1 97 ? 1.582 -12.167 16.164 1.00 54.09 97 GLY A CA 1
ATOM 813 C C . GLY A 1 97 ? 1.623 -13.646 16.574 1.00 54.09 97 GLY A C 1
ATOM 814 O O . GLY A 1 97 ? 0.990 -13.995 17.571 1.00 54.09 97 GLY A O 1
ATOM 815 N N . GLU A 1 98 ? 2.373 -14.521 15.890 1.00 49.44 98 GLU A N 1
ATOM 816 C CA . GLU A 1 98 ? 2.700 -15.870 16.403 1.00 49.44 98 GLU A CA 1
ATOM 817 C C . GLU A 1 98 ? 3.899 -15.896 17.384 1.00 49.44 98 GLU A C 1
ATOM 819 O O . GLU A 1 98 ? 4.407 -16.969 17.714 1.00 49.44 98 GLU A O 1
ATOM 824 N N . GLU A 1 99 ? 4.309 -14.761 17.961 1.00 48.94 99 GLU A N 1
ATOM 825 C CA . GLU A 1 99 ? 5.034 -14.751 19.243 1.00 48.94 99 GLU A CA 1
ATOM 826 C C . GLU A 1 99 ? 4.102 -14.366 20.409 1.00 48.94 99 GLU A C 1
ATOM 828 O O . GLU A 1 99 ? 4.118 -13.254 20.938 1.00 48.94 99 GLU A O 1
ATOM 833 N N . GLU A 1 100 ? 3.283 -15.331 20.848 1.00 48.09 100 GLU A N 1
ATOM 834 C CA . GLU A 1 100 ? 2.571 -15.254 22.126 1.00 48.09 100 GLU A CA 1
ATOM 835 C C . GLU A 1 100 ? 3.534 -15.012 23.309 1.00 48.09 100 GLU A C 1
ATOM 837 O O . GLU A 1 100 ? 4.499 -15.744 23.536 1.00 48.09 100 GLU A O 1
ATOM 842 N N . GLU A 1 101 ? 3.158 -14.030 24.131 1.00 58.69 101 GLU A N 1
ATOM 843 C CA . GLU A 1 101 ? 3.101 -14.104 25.596 1.00 58.69 101 GLU A CA 1
ATOM 844 C C . GLU A 1 101 ? 4.304 -14.745 26.320 1.00 58.69 101 GLU A C 1
ATOM 846 O O . GLU A 1 101 ? 4.292 -15.948 26.554 1.00 58.69 101 GLU A O 1
ATOM 851 N N . LYS A 1 102 ? 5.241 -13.932 26.854 1.00 38.28 102 LYS A N 1
ATOM 852 C CA . LYS A 1 102 ? 5.767 -14.071 28.240 1.00 38.28 102 LYS A CA 1
ATOM 853 C C . LYS A 1 102 ? 6.328 -12.755 28.796 1.00 38.28 102 LYS A C 1
ATOM 855 O O . LYS A 1 102 ? 7.475 -12.420 28.509 1.00 38.28 102 LYS A O 1
ATOM 860 N N . ALA A 1 103 ? 5.579 -12.105 29.693 1.00 35.75 103 ALA A N 1
ATOM 861 C CA . ALA A 1 103 ? 5.980 -11.829 31.091 1.00 35.75 103 ALA A CA 1
ATOM 862 C C . ALA A 1 103 ? 5.019 -10.859 31.795 1.00 35.75 103 ALA A C 1
ATOM 864 O O . ALA A 1 103 ? 4.843 -9.726 31.302 1.00 35.75 103 ALA A O 1
#

pLDDT: mean 72.82, std 15.57, range [35.75, 87.25]

Foldseek 3Di:
DDDCPPPPPDPDFPWDWDQDPVGHTWIWTFPDKDADPPPPRKIKTWIDGPPDDPPDDIFMWIWDDPDPDIDIHGDPDPVVVVSVVVVVVVVVCVVVVVPDDDD

Secondary structure (DSSP, 8-state):
---------SSS-EEEEEE-TTS-EEEEEEEEEEEE-SSS-EEEEEEEETT--TTPPPEEEEEEEETTEEEEEE---HHHHHHHHHHHHHHHHHHSTTS----

Solvent-accessible surface area (backbone atoms only — not comparable to full-atom values): 6598 Å² total; per-residue (Å²): 132,85,87,77,84,77,79,82,86,66,102,59,81,50,68,44,78,47,66,47,98,89,65,49,74,44,54,27,30,52,76,46,74,52,69,51,90,83,81,70,83,45,28,38,35,35,31,33,57,65,85,53,58,101,84,61,72,81,43,56,34,37,42,46,78,61,86,94,44,79,46,79,38,81,64,88,46,69,70,62,45,51,53,51,50,55,51,47,53,50,51,48,51,62,70,67,49,82,70,72,85,90,135